Protein AF-A0A1L1SS58-F1 (afdb_monomer_lite)

Sequence (140 aa):
MLGVSLGARLLRGVGGRRGQFGARGVSEGSAAMAAGESMAQRMVWVDLEGPNLIIKQPDELLDSMSDWCKEHHGKSGLTKAVKESTVTLQQAEYEFLSFVRQQTPPGLCPLAGNSVHADKKFLDKHMPQFMKHLHYRIID

Structure (mmCIF, N/CA/C/O backbone):
data_AF-A0A1L1SS58-F1
#
_entry.id   AF-A0A1L1SS58-F1
#
loop_
_atom_site.group_PDB
_atom_site.id
_atom_site.type_symbol
_atom_site.label_atom_id
_atom_site.label_alt_id
_atom_site.label_comp_id
_atom_site.label_asym_id
_atom_site.label_entity_id
_atom_site.label_seq_id
_atom_site.pdbx_PDB_ins_code
_atom_site.Cartn_x
_atom_site.Cartn_y
_atom_site.Cartn_z
_atom_site.occupancy
_atom_site.B_iso_or_equiv
_atom_site.auth_seq_id
_atom_site.auth_comp_id
_atom_site.auth_asym_id
_atom_site.auth_atom_id
_atom_site.pdbx_PDB_model_num
ATOM 1 N N . MET A 1 1 ? 12.081 -3.261 14.510 1.00 36.50 1 MET A N 1
ATOM 2 C CA . MET A 1 1 ? 13.441 -2.881 14.953 1.00 36.50 1 MET A CA 1
ATOM 3 C C . MET A 1 1 ? 14.134 -2.191 13.789 1.00 36.50 1 MET A C 1
ATOM 5 O O . MET A 1 1 ? 13.972 -2.668 12.679 1.00 36.50 1 MET A O 1
ATOM 9 N N . LEU A 1 2 ? 14.896 -1.130 14.089 1.00 35.06 2 LEU A N 1
ATOM 10 C CA . LEU A 1 2 ? 15.844 -0.405 13.223 1.00 35.06 2 LEU A CA 1
ATOM 11 C C . LEU A 1 2 ? 15.256 0.586 12.202 1.00 35.06 2 LEU A C 1
ATOM 13 O O . LEU A 1 2 ? 15.198 0.321 11.009 1.00 35.06 2 LEU A O 1
ATOM 17 N N . GLY A 1 3 ? 14.946 1.789 12.692 1.00 40.03 3 GLY A N 1
ATOM 18 C CA . GLY A 1 3 ? 15.229 3.006 11.932 1.00 40.03 3 GLY A CA 1
ATOM 19 C C . GLY A 1 3 ? 16.696 3.381 12.151 1.00 40.03 3 GLY A C 1
ATOM 20 O O . GLY A 1 3 ? 17.146 3.438 13.297 1.00 40.03 3 GLY A O 1
ATOM 21 N N . VAL A 1 4 ? 17.448 3.600 11.073 1.00 37.75 4 VAL A N 1
ATOM 22 C CA . VAL A 1 4 ? 18.832 4.083 11.128 1.00 37.75 4 VAL A CA 1
ATOM 23 C C . VAL A 1 4 ? 18.980 5.240 10.145 1.00 37.75 4 VAL A C 1
ATOM 25 O O . VAL A 1 4 ? 19.007 5.050 8.936 1.00 37.75 4 VAL A O 1
ATOM 28 N N . SER A 1 5 ? 19.100 6.445 10.698 1.00 44.62 5 SER A N 1
ATOM 29 C CA . SER A 1 5 ? 19.743 7.584 10.043 1.00 44.62 5 SER A CA 1
ATOM 30 C C . SER A 1 5 ? 21.254 7.349 10.078 1.00 44.62 5 SER A C 1
ATOM 32 O O . SER A 1 5 ? 21.801 7.150 11.164 1.00 44.62 5 SER A O 1
ATOM 34 N N . LEU A 1 6 ? 21.937 7.348 8.926 1.00 36.19 6 LEU A N 1
ATOM 35 C CA . LEU A 1 6 ? 23.401 7.278 8.883 1.00 36.19 6 LEU A CA 1
ATOM 36 C C . LEU A 1 6 ? 24.006 8.183 7.795 1.00 36.19 6 LEU A C 1
ATOM 38 O O . LEU A 1 6 ? 23.982 7.881 6.609 1.00 36.19 6 LEU A O 1
ATOM 42 N N . GLY A 1 7 ? 24.622 9.273 8.257 1.00 31.56 7 GLY A N 1
ATOM 43 C CA . GLY A 1 7 ? 26.026 9.570 7.965 1.00 31.56 7 GLY A CA 1
ATOM 44 C C . GLY A 1 7 ? 26.415 9.904 6.525 1.00 31.56 7 GLY A C 1
ATOM 45 O O . GLY A 1 7 ? 26.915 9.062 5.787 1.00 31.56 7 GLY A O 1
ATOM 46 N N . ALA A 1 8 ? 26.378 11.194 6.195 1.00 41.72 8 ALA A N 1
ATOM 47 C CA . ALA A 1 8 ? 27.175 11.758 5.114 1.00 41.72 8 ALA A CA 1
ATOM 48 C C . ALA A 1 8 ? 28.677 11.662 5.445 1.00 41.72 8 ALA A C 1
ATOM 50 O O . ALA A 1 8 ? 29.159 12.363 6.338 1.00 41.72 8 ALA A O 1
ATOM 51 N N . ARG A 1 9 ? 29.446 10.845 4.708 1.00 36.00 9 ARG A N 1
ATOM 52 C CA . ARG A 1 9 ? 30.902 11.033 4.610 1.00 36.00 9 ARG A CA 1
ATOM 53 C C . ARG A 1 9 ? 31.551 10.310 3.424 1.00 36.00 9 ARG A C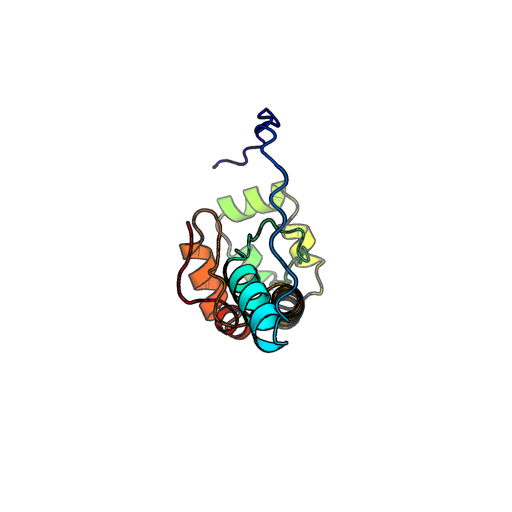 1
ATOM 55 O O . ARG A 1 9 ? 31.545 9.093 3.355 1.00 36.00 9 ARG A O 1
ATOM 62 N N . LEU A 1 10 ? 32.235 11.124 2.613 1.00 31.47 10 LEU A N 1
ATOM 63 C CA . LEU A 1 10 ? 33.457 10.830 1.851 1.00 31.47 10 LEU A CA 1
ATOM 64 C C . LEU A 1 10 ? 33.400 9.758 0.736 1.00 31.47 10 LEU A C 1
ATOM 66 O O . LEU A 1 10 ? 33.430 8.567 1.001 1.00 31.47 10 LEU A O 1
ATOM 70 N N . LEU A 1 11 ? 33.599 10.185 -0.517 1.00 35.00 11 LEU A N 1
ATOM 71 C CA . LEU A 1 11 ? 34.939 10.195 -1.127 1.00 35.00 11 LEU A CA 1
ATOM 72 C C . LEU A 1 11 ? 34.931 10.888 -2.497 1.00 35.00 11 LEU A C 1
ATOM 74 O O . LEU A 1 11 ? 34.169 10.555 -3.400 1.00 35.00 11 LEU A O 1
ATOM 78 N N . ARG A 1 12 ? 35.845 11.854 -2.637 1.00 41.78 12 ARG A N 1
ATOM 79 C CA . ARG A 1 12 ? 36.305 12.392 -3.919 1.00 41.78 12 ARG A CA 1
ATOM 80 C C . ARG A 1 12 ? 36.912 11.254 -4.741 1.00 41.78 12 ARG A C 1
ATOM 82 O O . ARG A 1 12 ? 37.899 10.663 -4.313 1.00 41.78 12 ARG A O 1
ATOM 89 N N . GLY A 1 13 ? 36.373 11.018 -5.933 1.00 31.58 13 GLY A N 1
ATOM 90 C CA . GLY A 1 13 ? 36.949 10.143 -6.951 1.00 31.58 13 GLY A CA 1
ATOM 91 C C . GLY A 1 13 ? 37.519 10.952 -8.116 1.00 31.58 13 GLY A C 1
ATOM 92 O O . GLY A 1 13 ? 36.782 11.370 -8.996 1.00 31.58 13 GLY A O 1
ATOM 93 N N . VAL A 1 14 ? 38.825 11.213 -8.038 1.00 39.81 14 VAL A N 1
ATOM 94 C CA . VAL A 1 14 ? 39.838 11.260 -9.113 1.00 39.81 14 VAL A CA 1
ATOM 95 C C . VAL A 1 14 ? 39.393 11.721 -10.513 1.00 39.81 14 VAL A C 1
ATOM 97 O O . VAL A 1 14 ? 38.727 11.011 -11.259 1.00 39.81 14 VAL A O 1
ATOM 100 N N . GLY A 1 15 ? 39.910 12.885 -10.916 1.00 40.16 15 GLY A N 1
ATOM 101 C CA . GLY A 1 15 ? 39.903 13.341 -12.302 1.00 40.16 15 GLY A CA 1
ATOM 102 C C . GLY A 1 15 ? 40.743 12.446 -13.219 1.00 40.16 15 GLY A C 1
ATOM 103 O O . GLY A 1 15 ? 41.851 12.037 -12.878 1.00 40.16 15 GLY A O 1
ATOM 104 N N . GLY A 1 16 ? 40.223 12.193 -14.420 1.00 33.03 16 GLY A N 1
ATOM 105 C CA . GLY A 1 16 ? 40.890 11.388 -15.436 1.00 33.03 16 GLY A CA 1
ATOM 106 C C . GLY A 1 16 ? 40.413 11.714 -16.849 1.00 33.03 16 GLY A C 1
ATOM 107 O O . GLY A 1 16 ? 39.434 11.156 -17.314 1.00 33.03 16 GLY A O 1
ATOM 108 N N . ARG A 1 17 ? 41.171 12.603 -17.504 1.00 34.16 17 ARG A N 1
ATOM 109 C CA . ARG A 1 17 ? 41.440 12.719 -18.953 1.00 34.16 17 ARG A CA 1
ATOM 110 C C . ARG A 1 17 ? 40.267 12.797 -19.949 1.00 34.16 17 ARG A C 1
ATOM 112 O O . ARG A 1 17 ? 39.594 11.825 -20.265 1.00 34.16 17 ARG A O 1
ATOM 119 N N . ARG A 1 18 ? 40.194 13.973 -20.590 1.00 40.50 18 ARG A N 1
ATOM 120 C CA . ARG A 1 18 ? 39.577 14.217 -21.903 1.00 40.50 18 ARG A CA 1
ATOM 121 C C . ARG A 1 18 ? 40.142 13.240 -22.941 1.00 40.50 18 ARG A C 1
ATOM 123 O O . ARG A 1 18 ? 41.326 13.310 -23.260 1.00 40.50 18 ARG A O 1
ATOM 130 N N . GLY A 1 19 ? 39.281 12.392 -23.490 1.00 32.62 19 GLY A N 1
ATOM 131 C CA . GLY A 1 19 ? 39.493 11.699 -24.755 1.00 32.62 19 GLY A CA 1
ATOM 132 C C . GLY A 1 19 ? 38.408 12.139 -25.730 1.00 32.62 19 GLY A C 1
ATOM 133 O O . GLY A 1 19 ? 37.235 11.855 -25.511 1.00 32.62 19 GLY A O 1
ATOM 134 N N . GLN A 1 20 ? 38.795 12.873 -26.773 1.00 41.28 20 GLN A N 1
ATOM 135 C CA . GLN A 1 20 ? 37.975 13.096 -27.961 1.00 41.28 20 GLN A CA 1
ATOM 136 C C . GLN A 1 20 ? 37.600 11.737 -28.562 1.00 41.28 20 GLN A C 1
ATOM 138 O O . GLN A 1 20 ? 38.481 11.011 -29.010 1.00 41.28 20 GLN A O 1
ATOM 143 N N . PHE A 1 21 ? 36.309 11.414 -28.613 1.00 34.47 21 PHE A N 1
ATOM 144 C CA . PHE A 1 21 ? 35.794 10.399 -29.526 1.00 34.47 21 PHE A CA 1
ATOM 145 C C . PHE A 1 21 ? 34.647 10.992 -30.338 1.00 34.47 21 PHE A C 1
ATOM 147 O O . PHE A 1 21 ? 33.742 11.629 -29.805 1.00 34.47 21 PHE A O 1
ATOM 154 N N . GLY A 1 22 ? 34.806 10.865 -31.654 1.00 33.34 22 GLY A N 1
ATOM 155 C CA . GLY A 1 22 ? 34.066 11.580 -32.678 1.00 33.34 22 GLY A CA 1
ATOM 156 C C . GLY A 1 22 ? 32.566 11.322 -32.681 1.00 33.34 22 GLY A C 1
ATOM 157 O O . GLY A 1 22 ? 32.077 10.268 -32.277 1.00 33.34 22 GLY A O 1
ATOM 158 N N . ALA A 1 23 ? 31.859 12.314 -33.212 1.00 39.44 23 ALA A N 1
ATOM 159 C CA . ALA A 1 23 ? 30.455 12.251 -33.560 1.00 39.44 23 ALA A CA 1
ATOM 160 C C . ALA A 1 23 ? 30.199 11.077 -34.521 1.00 39.44 23 ALA A C 1
ATOM 162 O O . ALA A 1 23 ? 30.461 11.160 -35.720 1.00 39.44 23 ALA A O 1
ATOM 163 N N . ARG A 1 24 ? 29.679 9.970 -33.989 1.00 38.41 24 ARG A N 1
ATOM 164 C CA . ARG A 1 24 ? 28.908 8.989 -34.752 1.00 38.41 24 ARG A CA 1
ATOM 165 C C . ARG A 1 24 ? 27.462 9.148 -34.322 1.00 38.41 24 ARG A C 1
ATOM 167 O O . ARG A 1 24 ? 27.175 9.119 -33.129 1.00 38.41 24 ARG A O 1
ATOM 174 N N . GLY A 1 25 ? 26.595 9.389 -35.303 1.00 40.81 25 GLY A N 1
ATOM 175 C CA . GLY A 1 25 ? 25.173 9.617 -35.097 1.00 40.81 25 GLY A CA 1
ATOM 176 C C . GLY A 1 25 ? 24.576 8.535 -34.207 1.00 40.81 25 GLY A C 1
ATOM 177 O O . GLY A 1 25 ? 24.603 7.353 -34.546 1.00 40.81 25 GLY A O 1
ATOM 178 N N . VAL A 1 26 ? 24.063 8.962 -33.057 1.00 41.16 26 VAL A N 1
ATOM 179 C CA . VAL A 1 26 ? 23.218 8.142 -32.200 1.00 41.16 26 VAL A CA 1
ATOM 180 C C . VAL A 1 26 ? 21.899 8.022 -32.948 1.00 41.16 26 VAL A C 1
ATOM 182 O O . VAL A 1 26 ? 21.120 8.968 -33.007 1.00 41.16 26 VAL A O 1
ATOM 185 N N . SER A 1 27 ? 21.682 6.876 -33.590 1.00 44.25 27 SER A N 1
ATOM 186 C CA . SER A 1 27 ? 20.356 6.480 -34.054 1.00 44.25 27 SER A CA 1
ATOM 187 C C . SER A 1 27 ? 19.402 6.559 -32.863 1.00 44.25 27 SER A C 1
ATOM 189 O O . SER A 1 27 ? 19.733 6.022 -31.803 1.00 44.25 27 SER A O 1
ATOM 191 N N . GLU A 1 28 ? 18.238 7.186 -33.026 1.00 50.19 28 GLU A N 1
ATOM 192 C CA . GLU A 1 28 ? 17.260 7.440 -31.952 1.00 50.19 28 GLU A CA 1
ATOM 193 C C . GLU A 1 28 ? 16.915 6.190 -31.110 1.00 50.19 28 GLU A C 1
ATOM 195 O O . GLU A 1 28 ? 16.631 6.301 -29.919 1.00 50.19 28 GLU A O 1
ATOM 200 N N . GLY A 1 29 ? 17.055 4.982 -31.672 1.00 44.94 29 GLY A N 1
ATOM 201 C CA . GLY A 1 29 ? 16.871 3.715 -30.954 1.00 44.94 29 GLY A CA 1
ATOM 202 C C . GLY A 1 29 ? 17.886 3.424 -29.835 1.00 44.94 29 GLY A C 1
ATOM 203 O O . GLY A 1 29 ? 17.548 2.747 -28.870 1.00 44.94 29 GLY A O 1
ATOM 204 N N . SER A 1 30 ? 19.113 3.950 -29.901 1.00 47.31 30 SER A N 1
ATOM 205 C CA . SER A 1 30 ? 20.144 3.702 -28.875 1.00 47.31 30 SER A CA 1
ATOM 206 C C . SER A 1 30 ? 19.910 4.517 -27.600 1.00 47.31 30 SER A C 1
ATOM 208 O O . SER A 1 30 ? 20.150 4.010 -26.504 1.00 47.31 30 SER A O 1
ATOM 210 N N . ALA A 1 31 ? 19.400 5.746 -27.721 1.00 52.91 31 ALA A N 1
ATOM 211 C CA . ALA A 1 31 ? 19.087 6.587 -26.568 1.00 52.91 31 ALA A CA 1
ATOM 212 C C . ALA A 1 31 ? 17.890 6.036 -25.775 1.00 52.91 31 ALA A C 1
ATOM 214 O O . ALA A 1 31 ? 17.928 6.023 -24.547 1.00 52.91 31 ALA A O 1
ATOM 215 N N . ALA A 1 32 ? 16.866 5.516 -26.466 1.00 58.62 32 ALA A N 1
ATOM 216 C CA . ALA A 1 32 ? 15.718 4.871 -25.830 1.00 58.62 32 ALA A CA 1
ATOM 217 C C . ALA A 1 32 ? 16.101 3.565 -25.110 1.00 58.62 32 ALA A C 1
ATOM 219 O O . ALA A 1 32 ? 15.614 3.321 -24.010 1.00 58.62 32 ALA A O 1
ATOM 220 N N . MET A 1 33 ? 17.008 2.761 -25.681 1.00 56.88 33 MET A N 1
ATOM 221 C CA . MET A 1 33 ? 17.520 1.543 -25.036 1.00 56.88 33 MET A CA 1
ATOM 222 C C . MET A 1 33 ? 18.366 1.867 -23.798 1.00 56.88 33 MET A C 1
ATOM 224 O O . MET A 1 33 ? 18.124 1.301 -22.738 1.00 56.88 33 MET A O 1
ATOM 228 N N . ALA A 1 34 ? 19.281 2.840 -23.882 1.00 58.19 34 ALA A N 1
ATOM 229 C CA . ALA A 1 34 ? 20.098 3.254 -22.737 1.00 58.19 34 ALA A CA 1
ATOM 230 C C . ALA A 1 34 ? 19.260 3.902 -21.616 1.00 58.19 34 ALA A C 1
ATOM 232 O O . ALA A 1 34 ? 19.492 3.653 -20.431 1.00 58.19 34 ALA A O 1
ATOM 233 N N . ALA A 1 35 ? 18.251 4.705 -21.975 1.00 59.78 35 ALA A N 1
ATOM 234 C CA . ALA A 1 35 ? 17.296 5.247 -21.014 1.00 59.78 35 ALA A CA 1
ATOM 235 C C . ALA A 1 35 ? 16.417 4.138 -20.413 1.00 59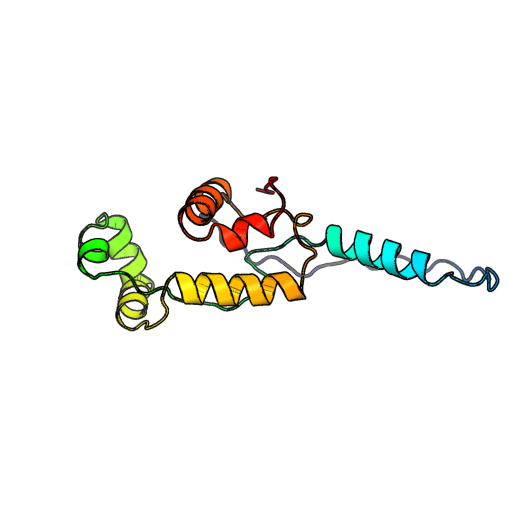.78 35 ALA A C 1
ATOM 237 O O . ALA A 1 35 ? 16.208 4.124 -19.206 1.00 59.78 35 ALA A O 1
ATOM 238 N N . GLY A 1 36 ? 15.951 3.181 -21.219 1.00 58.78 36 GLY A N 1
ATOM 239 C CA . GLY A 1 36 ? 15.159 2.036 -20.768 1.00 58.78 36 GLY A CA 1
ATOM 240 C C . GLY A 1 36 ? 15.914 1.135 -19.790 1.00 58.78 36 GLY A C 1
ATOM 241 O O . GLY A 1 36 ? 15.364 0.785 -18.751 1.00 58.78 36 GLY A O 1
ATOM 242 N N . GLU A 1 37 ? 17.184 0.828 -20.062 1.00 61.19 37 GLU A N 1
ATOM 243 C CA . GLU A 1 37 ? 18.055 0.051 -19.167 1.00 61.19 37 GLU A CA 1
ATOM 244 C C . GLU A 1 37 ? 18.318 0.787 -17.846 1.00 61.19 37 GLU A C 1
ATOM 246 O O . GLU A 1 37 ? 18.197 0.196 -16.771 1.00 61.19 37 GLU A O 1
ATOM 251 N N . SER A 1 38 ? 18.580 2.098 -17.907 1.00 60.47 38 SER A N 1
ATOM 252 C CA . SER A 1 38 ? 18.756 2.935 -16.714 1.00 60.47 38 SER A CA 1
ATOM 253 C C . SER A 1 38 ? 17.478 3.037 -15.871 1.00 60.47 38 SER A C 1
ATOM 255 O O . SER A 1 38 ? 17.548 3.040 -14.642 1.00 60.47 38 SER A O 1
ATOM 257 N N . MET A 1 39 ? 16.307 3.094 -16.510 1.00 62.44 39 MET A N 1
ATOM 258 C CA . MET A 1 39 ? 15.002 3.139 -15.842 1.00 62.44 39 MET A CA 1
ATOM 259 C C . MET A 1 39 ? 14.610 1.776 -15.263 1.00 62.44 39 MET A C 1
ATOM 261 O O . MET A 1 39 ? 14.026 1.718 -14.187 1.00 62.44 39 MET A O 1
ATOM 265 N N . ALA A 1 40 ? 14.966 0.679 -15.935 1.00 59.94 40 ALA A N 1
ATOM 266 C CA . ALA A 1 40 ? 14.724 -0.690 -15.480 1.00 59.94 40 ALA A CA 1
ATOM 267 C C . ALA A 1 40 ? 15.563 -1.068 -14.250 1.00 59.94 40 ALA A C 1
ATOM 269 O O . ALA A 1 40 ? 15.145 -1.893 -13.442 1.00 59.94 40 ALA A O 1
ATOM 270 N N . GLN A 1 41 ? 16.730 -0.441 -14.082 1.00 60.69 41 GLN A N 1
ATOM 271 C CA . GLN A 1 41 ? 17.571 -0.581 -12.890 1.00 60.69 41 GLN A CA 1
ATOM 272 C C . GLN A 1 41 ? 17.126 0.313 -11.726 1.00 60.69 41 GLN A C 1
ATOM 274 O O . GLN A 1 41 ? 17.739 0.273 -10.657 1.00 60.69 41 GLN A O 1
ATOM 279 N N . ARG A 1 42 ? 16.060 1.110 -11.887 1.00 61.03 42 ARG A N 1
ATOM 280 C CA . ARG A 1 42 ? 15.478 1.843 -10.762 1.00 61.03 42 ARG A CA 1
ATOM 281 C C . ARG A 1 42 ? 14.787 0.864 -9.827 1.00 61.03 42 ARG A C 1
ATOM 283 O O . ARG A 1 42 ? 13.928 0.086 -10.228 1.00 61.03 42 ARG A O 1
ATOM 290 N N . MET A 1 43 ? 15.165 0.919 -8.561 1.00 56.03 43 MET A N 1
ATOM 291 C CA . MET A 1 43 ? 14.460 0.223 -7.494 1.00 56.03 43 MET A CA 1
ATOM 292 C C . MET A 1 43 ? 13.322 1.121 -7.017 1.00 56.03 43 MET A C 1
ATOM 294 O O . MET A 1 43 ? 13.535 2.314 -6.785 1.00 56.03 43 MET A O 1
ATOM 298 N N . VAL A 1 44 ? 12.125 0.558 -6.854 1.00 53.00 44 VAL A N 1
ATOM 299 C CA . VAL A 1 44 ? 11.062 1.243 -6.114 1.00 53.00 44 VAL A CA 1
ATOM 300 C C . VAL A 1 44 ? 11.372 1.037 -4.643 1.00 53.00 44 VAL A C 1
ATOM 302 O O . VAL A 1 44 ? 11.018 0.015 -4.058 1.00 53.00 44 VAL A O 1
ATOM 305 N N . TRP A 1 45 ? 12.093 1.992 -4.065 1.00 46.19 45 TRP A N 1
ATOM 306 C CA . TRP A 1 45 ? 12.162 2.107 -2.620 1.00 46.19 45 TRP A CA 1
ATOM 307 C C . TRP A 1 45 ? 10.786 2.558 -2.145 1.00 46.19 45 TRP A C 1
ATOM 309 O O . TRP A 1 45 ? 10.280 3.582 -2.604 1.00 46.19 45 TRP A O 1
ATOM 319 N N . VAL A 1 46 ? 10.223 1.849 -1.171 1.00 48.47 46 VAL A N 1
ATOM 320 C CA . VAL A 1 46 ? 9.108 2.368 -0.357 1.00 48.47 46 VAL A CA 1
ATOM 321 C C . VAL A 1 46 ? 9.556 3.591 0.490 1.00 48.47 46 VAL A C 1
ATOM 323 O O . VAL A 1 46 ? 8.764 4.150 1.234 1.00 48.47 46 VAL A O 1
ATOM 326 N N . ASP A 1 47 ? 10.807 4.050 0.321 1.00 38.12 47 ASP A N 1
ATOM 327 C CA . ASP A 1 47 ? 11.421 5.250 0.916 1.00 38.12 47 ASP A CA 1
ATOM 328 C C . ASP A 1 47 ? 11.735 6.369 -0.115 1.00 38.12 47 ASP A C 1
A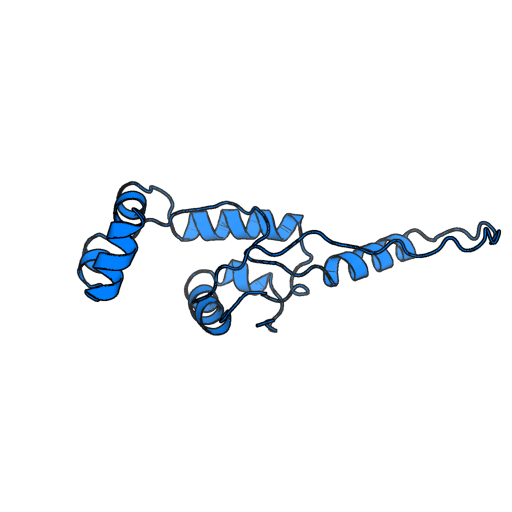TOM 330 O O . ASP A 1 47 ? 12.412 7.348 0.189 1.00 38.12 47 ASP A O 1
ATOM 334 N N . LEU A 1 48 ? 11.265 6.250 -1.367 1.00 42.75 48 LEU A N 1
ATOM 335 C CA . LEU A 1 48 ? 11.056 7.443 -2.203 1.00 42.75 48 LEU A CA 1
ATOM 336 C C . LEU A 1 48 ? 9.935 8.253 -1.538 1.00 42.75 48 LEU A C 1
ATOM 338 O O . LEU A 1 48 ? 8.981 7.636 -1.074 1.00 42.75 48 LEU A O 1
ATOM 342 N N . GLU A 1 49 ? 10.015 9.591 -1.504 1.00 53.12 49 GLU A N 1
ATOM 343 C CA . GLU A 1 49 ? 8.923 10.472 -1.043 1.00 53.12 49 GLU A CA 1
ATOM 344 C C . GLU A 1 49 ? 7.674 10.289 -1.932 1.00 53.12 49 GLU A C 1
ATOM 346 O O . GLU A 1 49 ? 7.372 11.079 -2.826 1.00 53.12 49 GLU A O 1
ATOM 351 N N . GLY A 1 50 ? 6.987 9.168 -1.749 1.00 63.09 50 GLY A N 1
ATOM 352 C CA . GLY A 1 50 ? 5.740 8.812 -2.388 1.00 63.09 50 GLY A CA 1
ATOM 353 C C . GLY A 1 50 ? 4.565 9.365 -1.591 1.00 63.09 50 GLY A C 1
ATOM 354 O O . GLY A 1 50 ? 4.733 9.868 -0.476 1.00 63.09 50 GLY A O 1
ATOM 355 N N . PRO A 1 51 ? 3.350 9.278 -2.146 1.00 71.81 51 PRO A N 1
ATOM 356 C CA . PRO A 1 51 ? 2.157 9.721 -1.443 1.00 71.81 51 PRO A CA 1
ATOM 357 C C . PRO A 1 51 ? 2.014 8.954 -0.117 1.00 71.81 51 PRO A C 1
ATOM 359 O O . PRO A 1 51 ? 1.848 7.737 -0.102 1.00 71.81 51 PRO A O 1
ATOM 362 N N . ASN A 1 52 ? 2.104 9.664 1.011 1.00 78.88 52 ASN A N 1
ATOM 363 C CA . ASN A 1 52 ? 1.866 9.087 2.332 1.00 78.88 52 ASN A CA 1
ATOM 364 C C . ASN A 1 52 ? 0.357 9.075 2.598 1.00 78.88 52 ASN A C 1
ATOM 366 O O . ASN A 1 52 ? -0.228 10.092 2.975 1.00 78.88 52 ASN A O 1
ATOM 370 N N . LEU A 1 53 ? -0.270 7.927 2.341 1.00 85.19 53 LEU A N 1
ATOM 371 C CA . LEU A 1 53 ? -1.714 7.750 2.432 1.00 85.19 53 LEU A CA 1
ATOM 372 C C . LEU A 1 53 ? -2.082 6.883 3.629 1.00 85.19 53 LEU A C 1
ATOM 374 O O . LEU A 1 53 ? -1.555 5.789 3.823 1.00 85.19 53 LEU A O 1
ATOM 378 N N . ILE A 1 54 ? -3.065 7.350 4.391 1.00 88.06 54 ILE A N 1
ATOM 379 C CA . ILE A 1 54 ? -3.652 6.591 5.490 1.00 88.06 54 ILE A CA 1
ATOM 380 C C . ILE A 1 54 ? -4.947 5.984 4.973 1.00 88.06 54 ILE A C 1
ATOM 382 O O . ILE A 1 54 ? -5.865 6.712 4.621 1.00 88.06 54 ILE A O 1
ATOM 386 N N . ILE A 1 55 ? -5.032 4.659 4.900 1.00 88.62 55 ILE A N 1
ATOM 387 C CA . ILE A 1 55 ? -6.206 3.971 4.349 1.00 88.62 55 ILE A CA 1
ATOM 388 C C . ILE A 1 55 ? -7.256 3.811 5.443 1.00 88.62 55 ILE A C 1
ATOM 390 O O . ILE A 1 55 ? -6.956 3.284 6.516 1.00 88.62 55 ILE A O 1
ATOM 394 N N . LYS A 1 56 ? -8.495 4.220 5.159 1.00 89.69 56 LYS A N 1
ATOM 395 C CA . LYS A 1 56 ? -9.618 4.028 6.076 1.00 89.69 56 LYS A CA 1
ATOM 396 C C . LYS A 1 56 ? -9.917 2.539 6.250 1.00 89.69 56 LYS A C 1
ATOM 398 O O . LYS A 1 56 ? -10.061 1.808 5.270 1.00 89.69 56 LYS A O 1
ATOM 403 N N . GLN A 1 57 ? -10.069 2.112 7.499 1.00 89.75 57 GLN A N 1
ATOM 404 C CA . GLN A 1 57 ? -10.509 0.766 7.867 1.00 89.75 57 GLN A CA 1
ATOM 405 C C . GLN A 1 57 ? -11.734 0.849 8.783 1.00 89.75 57 GLN A C 1
ATOM 407 O O . GLN A 1 57 ? -11.888 1.849 9.486 1.00 89.75 57 GLN A O 1
ATOM 412 N N . PRO A 1 58 ? -12.623 -0.160 8.770 1.00 88.06 58 PRO A N 1
ATOM 413 C CA . PRO A 1 58 ? -13.786 -0.174 9.644 1.00 88.06 58 PRO A CA 1
ATOM 414 C C . PRO A 1 58 ? -13.366 -0.309 11.110 1.00 88.06 58 PRO A C 1
ATOM 416 O O . PRO A 1 58 ? -12.442 -1.057 11.437 1.00 88.06 58 PRO A O 1
ATOM 419 N N . ASP A 1 59 ? -14.090 0.379 11.991 1.00 87.94 59 ASP A N 1
ATOM 420 C CA . ASP A 1 59 ? -13.831 0.389 13.434 1.00 87.94 59 ASP A CA 1
ATOM 421 C C . ASP A 1 59 ? -13.823 -1.021 14.037 1.00 87.94 59 ASP A C 1
ATOM 423 O O . ASP A 1 59 ? -12.950 -1.330 14.840 1.00 87.94 59 ASP A O 1
ATOM 427 N N . GLU A 1 60 ? -14.691 -1.916 13.558 1.00 89.56 60 GLU A N 1
ATOM 428 C CA . GLU A 1 60 ? -14.732 -3.322 13.985 1.00 89.56 60 GLU A CA 1
ATOM 429 C C . GLU A 1 60 ? -13.388 -4.041 13.784 1.00 89.56 60 GLU A C 1
ATOM 431 O O . GLU A 1 60 ? -12.951 -4.816 14.635 1.00 89.56 60 GLU A O 1
ATOM 436 N N . LEU A 1 61 ? -12.694 -3.762 12.675 1.00 86.12 61 LEU A N 1
ATOM 437 C CA . LEU A 1 61 ? -11.393 -4.361 12.388 1.00 86.12 61 LEU A CA 1
ATOM 438 C C . LEU A 1 61 ? -10.318 -3.775 13.304 1.00 86.12 61 LEU A C 1
ATOM 440 O O . LEU A 1 61 ? -9.487 -4.524 13.818 1.00 86.12 61 LEU A O 1
ATOM 444 N N . LEU A 1 62 ? -10.370 -2.465 13.559 1.00 86.31 62 LEU A N 1
ATOM 445 C CA . LEU A 1 62 ? -9.461 -1.798 14.492 1.00 86.31 62 LEU A CA 1
ATOM 446 C C . LEU A 1 62 ? -9.631 -2.330 15.923 1.00 86.31 62 LEU A C 1
ATOM 448 O O . LEU A 1 62 ? -8.646 -2.576 16.623 1.00 86.31 62 LEU A O 1
ATOM 452 N N . ASP A 1 63 ? -10.871 -2.580 16.330 1.00 86.56 63 ASP A N 1
ATOM 453 C CA . ASP A 1 63 ? -11.214 -3.106 17.647 1.00 86.56 63 ASP A CA 1
ATOM 454 C C . ASP A 1 63 ? -10.892 -4.603 17.772 1.00 86.56 63 ASP A C 1
ATOM 456 O O . ASP A 1 63 ? -10.620 -5.087 18.872 1.00 86.56 63 ASP A O 1
ATOM 460 N N . SER A 1 64 ? -10.826 -5.331 16.653 1.00 89.50 64 SER A N 1
ATOM 461 C CA . SER A 1 64 ? -10.394 -6.735 16.612 1.00 89.50 64 SER A CA 1
ATOM 462 C C . SER A 1 64 ? -8.869 -6.928 16.672 1.00 89.50 64 SER A C 1
ATOM 464 O O . SER A 1 64 ? -8.399 -8.058 16.804 1.00 89.50 64 SER A O 1
ATOM 466 N N . MET A 1 65 ? -8.076 -5.851 16.582 1.00 88.19 65 MET A N 1
ATOM 467 C CA . MET A 1 65 ? -6.613 -5.944 16.621 1.00 88.19 65 MET A CA 1
ATOM 468 C C . MET A 1 65 ? -6.091 -6.434 17.981 1.00 88.19 65 MET A C 1
ATOM 470 O O . MET A 1 65 ? -6.710 -6.214 19.025 1.00 88.19 65 MET A O 1
ATOM 474 N N . SER A 1 66 ? -4.902 -7.049 17.973 1.00 90.31 66 SER A N 1
ATOM 475 C CA . SER A 1 66 ? -4.203 -7.443 19.204 1.00 90.31 66 SER A CA 1
ATOM 476 C C . SER A 1 66 ? -3.888 -6.237 20.098 1.00 90.31 66 SER A C 1
ATOM 478 O O . SER A 1 66 ? -3.722 -5.117 19.606 1.00 90.31 66 SER A O 1
ATOM 480 N N . ASP A 1 67 ? -3.745 -6.467 21.404 1.00 90.56 67 ASP A N 1
ATOM 481 C CA . ASP A 1 67 ? -3.486 -5.396 22.377 1.00 90.56 67 ASP A CA 1
ATOM 482 C C . ASP A 1 67 ? -2.187 -4.637 22.080 1.00 90.56 67 ASP A C 1
ATOM 484 O O . ASP A 1 67 ? -2.152 -3.408 22.158 1.00 90.56 67 ASP A O 1
ATOM 488 N N . TRP A 1 68 ? -1.147 -5.347 21.630 1.00 90.06 68 TRP A N 1
ATOM 489 C CA . TRP A 1 68 ? 0.111 -4.724 21.216 1.00 90.06 68 TRP A CA 1
ATOM 490 C C . TRP A 1 68 ? -0.085 -3.776 20.025 1.00 90.06 68 TRP A C 1
ATOM 492 O O . TRP A 1 68 ? 0.418 -2.654 20.043 1.00 90.06 68 TRP A O 1
ATOM 502 N N . CYS A 1 69 ? -0.857 -4.185 19.010 1.00 86.31 69 CYS A N 1
ATOM 503 C CA . CYS A 1 69 ? -1.165 -3.337 17.856 1.00 86.31 69 CYS A CA 1
ATOM 504 C C . CYS A 1 69 ? -1.976 -2.102 18.267 1.00 86.31 69 CYS A C 1
ATOM 506 O O . CYS A 1 69 ? -1.678 -0.998 17.814 1.00 86.31 69 CYS A O 1
ATOM 508 N N . LYS A 1 70 ? -2.969 -2.266 19.150 1.00 85.56 70 LYS A N 1
ATOM 509 C CA . LYS A 1 70 ? -3.781 -1.153 19.666 1.00 85.56 70 LYS A CA 1
ATOM 510 C C . LYS A 1 70 ? -2.932 -0.136 20.422 1.00 85.56 70 LYS A C 1
ATOM 512 O O . LYS A 1 70 ? -3.055 1.061 20.169 1.00 85.56 70 LYS A O 1
ATOM 517 N N . GLU A 1 71 ? -2.049 -0.595 21.307 1.00 89.62 71 GLU A N 1
ATOM 518 C CA . GLU A 1 71 ? -1.169 0.286 22.076 1.00 89.62 71 GLU A CA 1
ATOM 519 C C . GLU A 1 71 ? -0.132 0.974 21.178 1.00 89.62 71 GLU A C 1
ATOM 521 O O . GLU A 1 71 ? 0.055 2.190 21.263 1.00 89.62 71 GLU A O 1
ATOM 526 N N . HIS A 1 72 ? 0.522 0.223 20.289 1.00 88.94 72 HIS A N 1
ATOM 527 C CA . HIS A 1 72 ? 1.559 0.753 19.407 1.00 88.94 72 HIS A CA 1
ATOM 528 C C . HIS A 1 72 ? 0.993 1.783 18.419 1.00 88.94 72 HIS A C 1
ATOM 530 O O . HIS A 1 72 ? 1.488 2.912 18.339 1.00 88.94 72 HIS A O 1
ATOM 536 N N . HIS A 1 73 ? -0.097 1.443 17.722 1.00 86.12 73 HIS A N 1
ATOM 537 C CA . HIS A 1 73 ? -0.738 2.357 16.777 1.00 86.12 73 HIS A CA 1
ATOM 538 C C . HIS A 1 73 ? -1.466 3.508 17.477 1.00 86.12 73 HIS A C 1
ATOM 540 O O . HIS A 1 73 ? -1.467 4.624 16.956 1.00 86.12 73 HIS A O 1
ATOM 546 N N . GLY A 1 74 ? -1.978 3.287 18.692 1.00 85.25 74 GLY A N 1
ATOM 547 C CA . GLY A 1 74 ? -2.526 4.339 19.545 1.00 85.25 74 GLY A CA 1
ATOM 548 C C . GLY A 1 74 ? -1.478 5.388 19.922 1.00 85.25 74 GLY A C 1
ATOM 549 O O . GLY A 1 74 ? -1.707 6.576 19.709 1.00 85.25 74 GLY A O 1
ATOM 550 N N . LYS A 1 75 ? -0.295 4.964 20.393 1.00 86.12 75 LYS A N 1
ATOM 551 C CA . LYS A 1 75 ? 0.819 5.872 20.735 1.00 86.12 75 LYS A CA 1
ATOM 552 C C . LYS A 1 75 ? 1.355 6.634 19.524 1.00 86.12 75 LYS A C 1
ATOM 554 O O . LYS A 1 75 ? 1.712 7.799 19.656 1.00 86.12 75 LYS A O 1
ATOM 559 N N . SER A 1 76 ? 1.393 5.995 18.354 1.00 85.94 76 SER A N 1
ATOM 560 C CA . SER A 1 76 ? 1.817 6.648 17.106 1.00 85.94 76 SER A CA 1
ATOM 561 C C . SER A 1 76 ? 0.793 7.647 16.544 1.00 85.94 76 SER A C 1
ATOM 563 O O . SER A 1 76 ? 1.118 8.405 15.638 1.00 85.94 76 SER A O 1
ATOM 565 N N . GLY A 1 77 ? -0.452 7.635 17.037 1.00 89.00 77 GLY A N 1
ATOM 566 C CA . GLY A 1 77 ? -1.560 8.421 16.486 1.00 89.00 77 GLY A CA 1
ATOM 567 C C . GLY A 1 77 ? -2.200 7.831 15.221 1.00 89.00 77 GLY A C 1
ATOM 568 O O . GLY A 1 77 ? -3.234 8.336 14.779 1.00 89.00 77 GLY A O 1
ATOM 569 N N . LEU A 1 78 ? -1.657 6.736 14.672 1.00 87.69 78 LEU A N 1
ATOM 570 C CA . LEU A 1 78 ? -2.147 6.109 13.442 1.00 87.69 78 LEU A CA 1
ATOM 571 C C . LEU A 1 78 ? -3.606 5.654 13.561 1.00 87.69 78 LEU A C 1
ATOM 573 O O . LEU A 1 78 ? -4.382 5.878 12.640 1.00 87.69 78 LEU A O 1
ATOM 577 N N . THR A 1 79 ? -4.016 5.087 14.700 1.00 86.38 79 THR A N 1
ATOM 578 C CA . THR A 1 79 ? -5.405 4.626 14.889 1.00 86.38 79 THR A CA 1
ATOM 579 C C . THR A 1 79 ? -6.412 5.765 14.731 1.00 86.38 79 THR A C 1
ATOM 581 O O . THR A 1 79 ? -7.456 5.586 14.108 1.00 86.38 79 THR A O 1
ATOM 584 N N . LYS A 1 80 ? -6.098 6.955 15.260 1.00 88.31 80 LYS A N 1
ATOM 585 C CA . LYS A 1 80 ? -6.958 8.136 15.120 1.00 88.31 80 LYS A CA 1
ATOM 586 C C . LYS A 1 80 ? -6.988 8.613 13.667 1.00 88.31 80 LYS A C 1
ATOM 588 O O . LYS A 1 80 ? -8.062 8.843 13.123 1.00 88.31 80 LYS A O 1
ATOM 593 N N . ALA A 1 81 ? -5.823 8.675 13.028 1.00 87.88 81 ALA A N 1
ATOM 594 C CA . ALA A 1 81 ? -5.708 9.105 11.643 1.00 87.88 81 ALA A CA 1
ATOM 595 C C . ALA A 1 81 ? -6.421 8.154 10.658 1.00 87.88 81 ALA A C 1
ATOM 597 O O . ALA A 1 81 ? -7.011 8.609 9.684 1.00 87.88 81 ALA A O 1
ATOM 598 N N . VAL A 1 82 ? -6.438 6.843 10.930 1.00 90.00 82 VAL A N 1
ATOM 599 C CA . VAL A 1 82 ? -7.197 5.856 10.140 1.00 90.00 82 VAL A CA 1
ATOM 600 C C . VAL A 1 82 ? -8.704 6.092 10.244 1.00 90.00 82 VAL A C 1
ATOM 602 O O . VAL A 1 82 ? -9.397 5.999 9.232 1.00 90.00 82 VAL A O 1
ATOM 605 N N . LYS A 1 83 ? -9.212 6.434 11.436 1.00 87.94 83 LYS A N 1
ATOM 606 C CA . LYS A 1 83 ? -10.637 6.745 11.641 1.00 87.94 83 LYS A CA 1
ATOM 607 C C . LYS A 1 83 ? -11.059 8.038 10.941 1.00 87.94 83 LYS A C 1
ATOM 609 O O . LYS A 1 83 ? -12.162 8.114 10.401 1.00 87.94 83 LYS A O 1
ATOM 614 N N . GLU A 1 84 ? -10.179 9.036 10.937 1.00 90.50 84 GLU A N 1
ATOM 615 C CA . GLU A 1 84 ? -10.402 10.333 10.283 1.00 90.50 84 GLU A CA 1
ATOM 616 C C . GLU A 1 84 ? -10.178 10.284 8.764 1.00 90.50 84 GLU A C 1
ATOM 618 O O . GLU A 1 84 ? -10.663 11.155 8.041 1.00 90.50 84 GLU A O 1
ATOM 623 N N . SER A 1 85 ? -9.482 9.261 8.259 1.00 90.44 85 SER A N 1
ATOM 624 C CA . SER A 1 85 ? -9.211 9.128 6.833 1.00 90.44 85 SER A CA 1
ATOM 625 C C . SER A 1 85 ? -10.480 8.886 6.013 1.00 90.44 85 SER A C 1
ATOM 627 O O . SER A 1 85 ? -11.416 8.190 6.418 1.00 90.44 85 SER A O 1
ATOM 629 N N . THR A 1 86 ? -10.483 9.438 4.803 1.00 91.50 86 THR A N 1
ATOM 630 C CA . THR A 1 86 ? -11.497 9.226 3.765 1.00 91.50 86 THR A CA 1
ATOM 631 C C . THR A 1 86 ? -10.972 8.406 2.587 1.00 91.50 86 THR A C 1
ATOM 633 O O . THR A 1 86 ? -11.743 8.085 1.684 1.00 91.50 86 THR A O 1
ATOM 636 N N . VAL A 1 87 ? -9.685 8.042 2.596 1.00 90.88 87 VAL A N 1
ATOM 637 C CA . VAL A 1 87 ? -9.034 7.342 1.485 1.00 90.88 87 VAL A CA 1
ATOM 638 C C . VAL A 1 87 ? -9.407 5.867 1.522 1.00 90.88 87 VAL A C 1
ATOM 640 O O . VAL A 1 87 ? -9.114 5.144 2.478 1.00 90.88 87 VAL A O 1
ATOM 643 N N . THR A 1 88 ? -10.055 5.414 0.456 1.00 92.25 88 THR A N 1
ATOM 644 C CA . THR A 1 88 ? -10.361 3.998 0.240 1.00 92.25 88 THR A CA 1
ATOM 645 C C . THR A 1 88 ? -9.139 3.241 -0.263 1.00 92.25 88 THR A C 1
ATOM 647 O O . THR A 1 88 ? -8.199 3.812 -0.818 1.00 92.25 88 THR A O 1
ATOM 650 N N . LEU A 1 89 ? -9.171 1.919 -0.123 1.00 89.88 89 LEU A N 1
ATOM 651 C CA . LEU A 1 89 ? -8.089 1.059 -0.585 1.00 89.88 89 LEU A CA 1
ATOM 652 C C . LEU A 1 89 ? -7.870 1.164 -2.104 1.00 89.88 89 LEU A C 1
ATOM 654 O O . LEU A 1 89 ? -6.732 1.178 -2.561 1.00 89.88 89 LEU A O 1
ATOM 658 N N . GLN A 1 90 ? -8.949 1.302 -2.877 1.00 90.31 90 GLN A N 1
ATOM 659 C CA . GLN A 1 90 ? -8.895 1.456 -4.332 1.00 90.31 90 GLN A CA 1
ATOM 660 C C . GLN A 1 90 ? -8.308 2.810 -4.748 1.00 90.31 90 GLN A C 1
ATOM 662 O O . GLN A 1 90 ? -7.552 2.880 -5.714 1.00 90.31 90 GLN A O 1
ATOM 667 N N . GLN A 1 91 ? -8.632 3.884 -4.019 1.00 91.25 91 GLN A N 1
ATOM 668 C CA . GLN A 1 91 ? -8.026 5.200 -4.251 1.00 91.25 91 GLN A CA 1
ATOM 669 C C . GLN A 1 91 ? -6.530 5.168 -3.951 1.00 91.25 91 GLN A C 1
ATOM 671 O O . GLN A 1 91 ? -5.741 5.619 -4.776 1.00 91.25 91 GLN A O 1
ATOM 676 N N . ALA A 1 92 ? -6.142 4.560 -2.827 1.00 90.62 92 ALA A N 1
ATOM 677 C CA . ALA A 1 92 ? -4.738 4.385 -2.487 1.00 90.62 92 ALA A CA 1
ATOM 678 C C . ALA A 1 92 ? -3.992 3.585 -3.566 1.00 90.62 92 ALA A C 1
ATOM 680 O O . ALA A 1 92 ? -2.947 4.029 -4.035 1.00 90.62 92 ALA A O 1
ATOM 681 N N . GLU A 1 93 ? -4.547 2.455 -4.025 1.00 91.94 93 GLU A N 1
ATOM 682 C CA . GLU A 1 93 ? -3.950 1.667 -5.112 1.00 91.94 93 GLU A CA 1
ATOM 683 C C . GLU A 1 93 ? -3.759 2.505 -6.384 1.00 91.94 93 GLU A C 1
ATOM 685 O O . GLU A 1 93 ? -2.690 2.468 -6.995 1.00 91.94 93 GLU A O 1
ATOM 690 N N . TYR A 1 94 ? -4.773 3.278 -6.780 1.00 92.31 94 TYR A N 1
ATOM 691 C CA . TYR A 1 94 ? -4.708 4.114 -7.975 1.00 92.31 94 TYR A CA 1
ATOM 692 C C . TYR A 1 94 ? -3.650 5.218 -7.865 1.00 92.31 94 TYR A C 1
ATOM 694 O O . TYR A 1 94 ? -2.901 5.439 -8.821 1.00 92.31 94 TYR A O 1
ATOM 702 N N . GLU A 1 95 ? -3.570 5.904 -6.726 1.00 90.38 95 GLU A N 1
ATOM 703 C CA . GLU A 1 95 ? -2.588 6.968 -6.502 1.00 90.38 95 GLU A CA 1
ATOM 704 C C . GLU A 1 95 ? -1.159 6.422 -6.517 1.00 90.38 95 GLU A C 1
ATOM 706 O O . GLU A 1 95 ? -0.308 6.941 -7.246 1.00 90.38 95 GLU A O 1
ATOM 711 N N . PHE A 1 96 ? -0.910 5.313 -5.812 1.00 89.69 96 PHE A N 1
ATOM 712 C CA . PHE A 1 96 ? 0.394 4.650 -5.831 1.00 89.69 96 PHE A CA 1
ATOM 713 C C . PHE A 1 96 ? 0.762 4.138 -7.223 1.00 89.69 96 PHE A C 1
ATOM 715 O O . PHE A 1 96 ? 1.877 4.371 -7.689 1.00 89.69 96 PHE A O 1
ATOM 722 N N . LEU A 1 97 ? -0.163 3.481 -7.926 1.00 90.69 97 LEU A N 1
ATOM 723 C CA . LEU A 1 97 ? 0.085 2.989 -9.280 1.00 90.69 97 LEU A CA 1
ATOM 724 C C . LEU A 1 97 ? 0.375 4.139 -10.251 1.00 90.69 97 LEU A C 1
ATOM 726 O O . LEU A 1 97 ? 1.275 4.030 -11.084 1.00 90.69 97 LEU A O 1
ATOM 730 N N . SER A 1 98 ? -0.361 5.245 -10.146 1.00 91.56 98 SER A N 1
ATOM 731 C CA . SER A 1 98 ? -0.161 6.428 -10.989 1.00 91.56 98 SER A CA 1
ATOM 732 C C . SER A 1 98 ? 1.199 7.072 -10.747 1.00 91.56 98 SER A C 1
ATOM 734 O O . SER A 1 98 ? 1.869 7.453 -11.707 1.00 91.56 98 SER A O 1
ATOM 736 N N . PHE A 1 99 ? 1.628 7.147 -9.487 1.00 89.31 99 PHE A N 1
ATOM 737 C CA . PHE A 1 99 ? 2.956 7.625 -9.121 1.00 89.31 99 PHE A CA 1
ATOM 738 C C . PHE A 1 99 ? 4.053 6.699 -9.663 1.00 89.31 99 PHE A C 1
ATOM 740 O O . PHE A 1 99 ? 4.949 7.142 -10.381 1.00 89.31 99 PHE A O 1
ATOM 747 N N . VAL A 1 100 ? 3.956 5.393 -9.403 1.00 88.81 100 VAL A N 1
ATOM 748 C CA . VAL A 1 100 ? 4.991 4.423 -9.791 1.00 88.81 100 VAL A CA 1
ATOM 749 C C . VAL A 1 100 ? 5.116 4.286 -11.311 1.00 88.81 100 VAL A C 1
ATOM 751 O O . VAL A 1 100 ? 6.235 4.166 -11.814 1.00 88.81 100 VAL A O 1
ATOM 754 N N . ARG A 1 101 ? 4.017 4.399 -12.065 1.00 89.88 101 ARG A N 1
ATOM 755 C CA . ARG A 1 101 ? 4.035 4.418 -13.540 1.00 89.88 101 ARG A CA 1
ATOM 756 C C . ARG A 1 101 ? 4.834 5.572 -14.135 1.00 89.88 101 ARG A C 1
ATOM 758 O O . ARG A 1 101 ? 5.389 5.417 -15.216 1.00 89.88 101 ARG A O 1
ATOM 765 N N . GLN A 1 102 ? 4.890 6.716 -13.456 1.00 88.19 102 GLN A N 1
ATOM 766 C CA . GLN A 1 102 ? 5.684 7.862 -13.910 1.00 88.19 102 GLN A CA 1
ATOM 767 C C . GLN 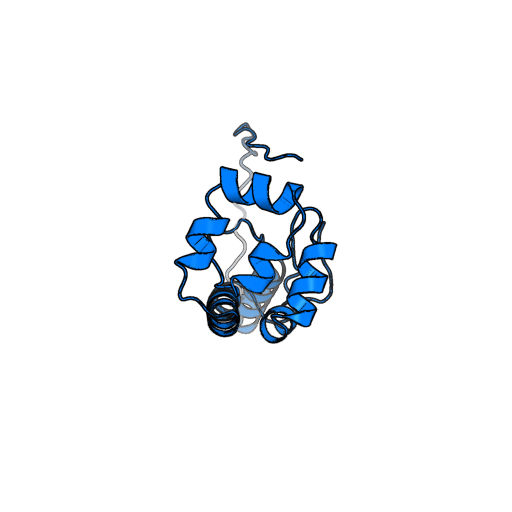A 1 102 ? 7.180 7.660 -13.650 1.00 88.19 102 GLN A C 1
ATOM 769 O O . GLN A 1 102 ? 8.010 8.240 -14.344 1.00 88.19 102 GLN A O 1
ATOM 774 N N . GLN A 1 103 ? 7.526 6.838 -12.658 1.00 85.94 103 GLN A N 1
ATOM 775 C CA . GLN A 1 103 ? 8.905 6.661 -12.203 1.00 85.94 103 GLN A CA 1
ATOM 776 C C . GLN A 1 103 ? 9.578 5.410 -12.766 1.00 85.94 103 GLN A C 1
ATOM 778 O O . GLN A 1 103 ? 10.808 5.374 -12.874 1.00 85.94 103 GLN A O 1
ATOM 783 N N . THR A 1 104 ? 8.787 4.388 -13.103 1.00 87.00 104 THR A N 1
ATOM 784 C CA . THR A 1 104 ? 9.291 3.057 -13.441 1.00 87.00 104 THR A CA 1
ATOM 785 C C . THR A 1 104 ? 8.586 2.427 -14.637 1.00 87.00 104 THR A C 1
ATOM 787 O O . THR A 1 104 ? 7.363 2.544 -14.779 1.00 87.00 104 THR A O 1
ATOM 790 N N . PRO A 1 105 ? 9.336 1.701 -15.480 1.00 89.38 105 PRO A N 1
ATOM 791 C CA . PRO A 1 105 ? 8.752 0.894 -16.533 1.00 89.38 105 PRO A CA 1
ATOM 792 C C . PRO A 1 105 ? 7.986 -0.305 -15.945 1.00 89.38 105 PRO A C 1
ATOM 794 O O . PRO A 1 105 ? 8.423 -0.896 -14.951 1.00 89.38 105 PRO A O 1
ATOM 797 N N . PRO A 1 106 ? 6.859 -0.694 -16.562 1.00 91.31 106 PRO A N 1
ATOM 798 C CA . PRO A 1 106 ? 6.044 -1.799 -16.079 1.00 91.31 106 PRO A CA 1
ATOM 799 C C . PRO A 1 106 ? 6.808 -3.125 -16.138 1.00 91.31 106 PRO A C 1
ATOM 801 O O . PRO A 1 106 ? 7.418 -3.469 -17.148 1.00 91.31 106 PRO A O 1
ATOM 804 N N . GLY A 1 107 ? 6.733 -3.887 -15.052 1.00 89.69 107 GLY A N 1
ATOM 805 C CA . GLY A 1 107 ? 7.204 -5.263 -14.942 1.00 89.69 107 GLY A CA 1
ATOM 806 C C . GLY A 1 107 ? 8.710 -5.428 -14.771 1.00 89.69 107 GLY A C 1
ATOM 807 O O . GLY A 1 107 ? 9.157 -6.566 -14.724 1.00 89.69 107 GLY A O 1
ATOM 808 N N . LEU A 1 108 ? 9.496 -4.349 -14.676 1.00 86.31 108 LEU A N 1
ATOM 809 C CA . LEU A 1 108 ? 10.964 -4.436 -14.588 1.00 86.31 108 LEU A CA 1
ATOM 810 C C . LEU A 1 108 ? 11.507 -4.136 -13.190 1.00 86.31 108 LEU A C 1
ATOM 812 O O . LEU A 1 108 ? 12.479 -4.756 -12.763 1.00 86.31 108 LEU A O 1
ATOM 816 N N . CYS A 1 109 ? 10.860 -3.236 -12.454 1.00 88.38 109 CYS A N 1
ATOM 817 C CA . CYS A 1 109 ? 11.351 -2.792 -11.155 1.00 88.38 109 CYS A CA 1
ATOM 818 C C . CYS A 1 109 ? 10.862 -3.721 -10.027 1.00 88.38 109 CYS A C 1
ATOM 820 O O . CYS A 1 109 ? 9.650 -3.895 -9.877 1.00 88.38 109 CYS A O 1
ATOM 822 N N . PRO A 1 110 ? 11.763 -4.332 -9.232 1.00 88.94 110 PRO A N 1
ATOM 823 C CA . PRO A 1 110 ? 11.378 -5.157 -8.090 1.00 88.94 110 PRO A CA 1
ATOM 824 C C . PRO A 1 110 ? 10.895 -4.299 -6.916 1.00 88.94 110 PRO A C 1
ATOM 826 O O . PRO A 1 110 ? 11.265 -3.129 -6.789 1.00 88.94 110 PRO A O 1
ATOM 829 N N . LEU A 1 111 ? 10.106 -4.911 -6.033 1.00 88.25 111 LEU A N 1
ATOM 830 C CA . LEU A 1 111 ? 9.723 -4.308 -4.756 1.00 88.25 111 LEU A CA 1
ATOM 831 C C . LEU A 1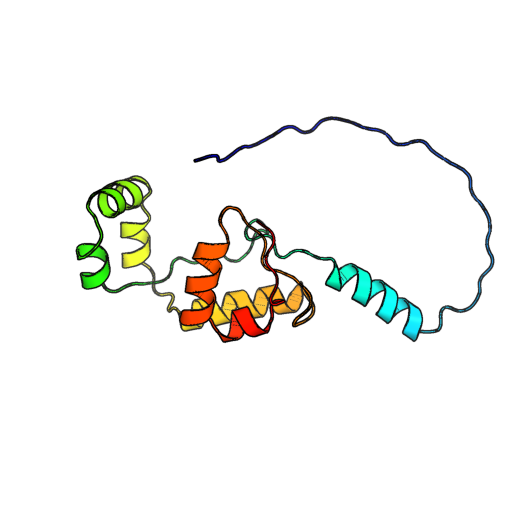 111 ? 10.914 -4.375 -3.784 1.00 88.25 111 LEU A C 1
ATOM 833 O O . LEU A 1 111 ? 11.460 -5.461 -3.580 1.00 88.25 111 LEU A O 1
ATOM 837 N N . ALA A 1 112 ? 11.316 -3.238 -3.210 1.00 87.19 112 ALA A N 1
ATOM 838 C CA . ALA A 1 112 ? 12.446 -3.142 -2.284 1.00 87.19 112 ALA A CA 1
ATOM 839 C C . ALA A 1 112 ? 12.018 -2.580 -0.917 1.00 87.19 112 ALA A C 1
ATOM 841 O O . ALA A 1 112 ? 11.281 -1.594 -0.854 1.00 87.19 112 ALA A O 1
ATOM 842 N N . GLY A 1 113 ? 12.497 -3.183 0.172 1.00 84.06 113 GLY A N 1
ATOM 843 C CA . GLY A 1 113 ? 12.192 -2.765 1.544 1.00 84.06 113 GLY A CA 1
ATOM 844 C C . GLY A 1 113 ? 12.757 -3.743 2.574 1.00 84.06 113 GLY A C 1
ATOM 845 O O . GLY A 1 113 ? 13.342 -4.741 2.193 1.00 84.06 113 GLY A O 1
ATOM 846 N N . ASN A 1 114 ? 12.576 -3.470 3.867 1.00 83.81 114 ASN A N 1
ATOM 847 C CA . ASN A 1 114 ? 13.008 -4.379 4.935 1.00 83.81 114 ASN A CA 1
ATOM 848 C C . ASN A 1 114 ? 11.847 -5.275 5.380 1.00 83.81 114 ASN A C 1
ATOM 850 O O . ASN A 1 114 ? 10.793 -4.781 5.772 1.00 83.81 114 ASN A O 1
ATOM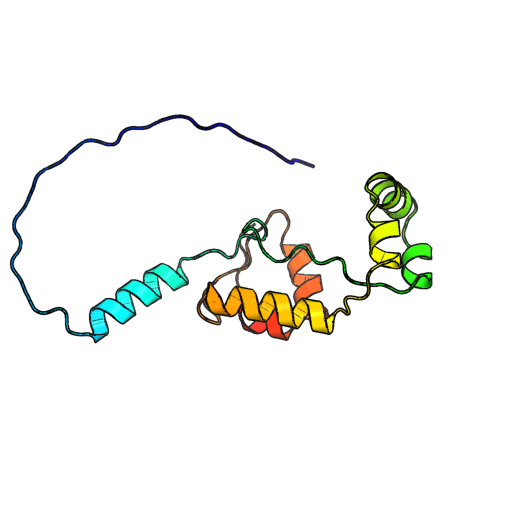 854 N N . SER A 1 115 ? 12.068 -6.585 5.375 1.00 82.00 115 SER A N 1
ATOM 855 C CA . SER A 1 115 ? 11.057 -7.625 5.581 1.00 82.00 115 SER A CA 1
ATOM 856 C C . SER A 1 115 ? 9.883 -7.529 4.595 1.00 82.00 115 SER A C 1
ATOM 858 O O . SER A 1 115 ? 8.738 -7.852 4.922 1.00 82.00 115 SER A O 1
ATOM 860 N N . VAL A 1 116 ? 10.179 -7.158 3.347 1.00 87.94 116 VAL A N 1
ATOM 861 C CA . VAL A 1 116 ? 9.192 -6.801 2.311 1.00 87.94 116 VAL A CA 1
ATOM 862 C C . VAL A 1 116 ? 8.334 -7.983 1.839 1.00 87.94 116 VAL A C 1
ATOM 864 O O . VAL A 1 116 ? 7.301 -7.830 1.192 1.00 87.94 116 VAL A O 1
ATOM 867 N N . HIS A 1 117 ? 8.737 -9.201 2.191 1.00 86.56 117 HIS A N 1
ATOM 868 C CA . HIS A 1 117 ? 7.998 -10.440 1.973 1.00 86.56 117 HIS A CA 1
ATOM 869 C C . HIS A 1 117 ? 6.577 -10.398 2.556 1.00 86.56 117 HIS A C 1
ATOM 871 O O . HIS A 1 117 ? 5.627 -10.888 1.936 1.00 86.56 117 HIS A O 1
ATOM 877 N N . ALA A 1 118 ? 6.439 -9.833 3.761 1.00 86.88 118 ALA A N 1
ATOM 878 C CA . ALA A 1 118 ? 5.155 -9.700 4.439 1.00 86.88 118 ALA A CA 1
ATOM 879 C C . ALA A 1 118 ? 4.271 -8.671 3.721 1.00 86.88 118 ALA A C 1
ATOM 881 O O . ALA A 1 118 ? 3.102 -8.951 3.443 1.00 86.88 118 ALA A O 1
ATOM 882 N N . ASP A 1 119 ? 4.864 -7.541 3.335 1.00 88.19 119 ASP A N 1
ATOM 883 C CA . ASP A 1 119 ? 4.184 -6.462 2.618 1.00 88.19 119 ASP A CA 1
ATOM 884 C C . ASP A 1 119 ? 3.714 -6.925 1.241 1.00 88.19 119 ASP A C 1
ATOM 886 O O . ASP A 1 119 ? 2.554 -6.730 0.878 1.00 88.19 119 ASP A O 1
ATOM 890 N N . LYS A 1 120 ? 4.567 -7.645 0.502 1.00 87.88 120 LYS A N 1
ATOM 891 C CA . LYS A 1 120 ? 4.214 -8.231 -0.794 1.00 87.88 120 LYS A CA 1
ATOM 892 C C . LYS A 1 120 ? 2.963 -9.097 -0.694 1.00 87.88 120 LYS A C 1
ATOM 894 O O . LYS A 1 120 ? 2.069 -8.970 -1.522 1.00 87.88 120 LYS A O 1
ATOM 899 N N . LYS A 1 121 ? 2.861 -9.952 0.328 1.00 90.56 121 LYS A N 1
ATOM 900 C CA . LYS A 1 121 ? 1.690 -10.823 0.507 1.00 90.56 121 LYS A CA 1
ATOM 901 C C . LYS A 1 121 ? 0.402 -10.021 0.717 1.00 90.56 121 LYS A C 1
ATOM 903 O O . LYS A 1 121 ? -0.666 -10.447 0.275 1.00 90.56 121 LYS A O 1
ATOM 908 N N . PHE A 1 122 ? 0.492 -8.876 1.391 1.00 88.94 122 PHE A N 1
ATOM 909 C CA . PHE A 1 122 ? -0.633 -7.961 1.555 1.00 88.94 122 PHE A CA 1
ATOM 910 C C . PHE A 1 122 ? -0.986 -7.271 0.231 1.00 88.94 122 PHE A C 1
ATOM 912 O O . PHE A 1 122 ? -2.150 -7.278 -0.173 1.00 88.94 122 PHE A O 1
ATOM 919 N N . LEU A 1 123 ? 0.015 -6.747 -0.480 1.00 90.56 123 LEU A N 1
ATOM 920 C CA . LEU A 1 123 ? -0.157 -6.069 -1.767 1.00 90.56 123 LEU A CA 1
ATOM 921 C C . LEU A 1 123 ? -0.701 -7.005 -2.854 1.00 90.56 123 LEU A C 1
ATOM 923 O O . LEU A 1 123 ? -1.613 -6.618 -3.573 1.00 90.56 123 LEU A O 1
ATOM 927 N N . ASP A 1 124 ? -0.244 -8.256 -2.926 1.00 90.94 124 ASP A N 1
ATOM 928 C CA . ASP A 1 124 ? -0.756 -9.255 -3.876 1.00 90.94 124 ASP A CA 1
ATOM 929 C C . ASP A 1 124 ? -2.261 -9.512 -3.679 1.00 90.94 124 ASP A C 1
ATOM 931 O O . ASP A 1 124 ? -2.992 -9.753 -4.642 1.00 90.94 124 ASP A O 1
ATOM 935 N N . LYS A 1 125 ? -2.744 -9.447 -2.430 1.00 91.88 125 LYS A N 1
ATOM 936 C CA . LYS A 1 125 ? -4.155 -9.674 -2.090 1.00 91.88 125 LYS A CA 1
ATOM 937 C C . LYS A 1 125 ? -5.016 -8.427 -2.271 1.00 91.88 125 LYS A C 1
ATOM 939 O O . LYS A 1 125 ? -6.157 -8.536 -2.716 1.00 91.88 125 LYS A O 1
ATOM 944 N N . HIS A 1 126 ? -4.506 -7.272 -1.858 1.00 90.94 126 HIS A N 1
ATOM 945 C CA . HIS A 1 126 ? -5.299 -6.054 -1.723 1.00 90.94 126 HIS A CA 1
ATOM 946 C C . HIS A 1 126 ? -5.067 -5.054 -2.860 1.00 90.94 126 HIS A C 1
ATOM 948 O O . HIS A 1 126 ? -6.010 -4.374 -3.245 1.00 90.94 126 HIS A O 1
ATOM 954 N N . MET A 1 127 ? -3.864 -5.000 -3.435 1.00 92.88 127 MET A N 1
ATOM 955 C CA . MET A 1 127 ? -3.481 -4.080 -4.514 1.00 92.88 127 MET A CA 1
ATOM 956 C C . MET A 1 127 ? -2.890 -4.830 -5.730 1.00 92.88 127 MET A C 1
ATOM 958 O O . MET A 1 127 ? -1.721 -4.647 -6.096 1.00 92.88 127 MET A O 1
ATOM 962 N N . PRO A 1 128 ? -3.669 -5.717 -6.377 1.00 93.31 128 PRO A N 1
ATOM 963 C CA . PRO A 1 128 ? -3.159 -6.578 -7.438 1.00 93.31 128 PRO A CA 1
ATOM 964 C C . PRO A 1 128 ? -2.758 -5.817 -8.711 1.00 93.31 128 PRO A C 1
ATOM 966 O O . PRO A 1 128 ? -1.920 -6.305 -9.469 1.00 93.31 128 PRO A O 1
ATOM 969 N N . GLN A 1 129 ? -3.342 -4.650 -9.001 1.00 92.25 129 GLN A N 1
ATOM 970 C CA . GLN A 1 129 ? -2.960 -3.852 -10.174 1.00 92.25 129 GLN A CA 1
ATOM 971 C C . GLN A 1 129 ? -1.624 -3.153 -9.950 1.00 92.25 129 GLN A C 1
ATOM 973 O O . GLN A 1 129 ? -0.824 -3.061 -10.881 1.00 92.25 129 GLN A O 1
ATOM 978 N N . PHE A 1 130 ? -1.366 -2.720 -8.716 1.00 91.50 130 PHE A N 1
ATOM 979 C CA . PHE A 1 130 ? -0.058 -2.219 -8.314 1.00 91.50 130 PHE A CA 1
ATOM 980 C C . PHE A 1 130 ? 1.024 -3.291 -8.487 1.00 91.50 130 PHE A C 1
ATOM 982 O O . PHE A 1 130 ? 2.018 -3.061 -9.174 1.00 91.50 130 PHE A O 1
ATOM 989 N N . MET A 1 131 ? 0.788 -4.502 -7.974 1.00 91.88 131 MET A N 1
ATOM 990 C CA . MET A 1 131 ? 1.760 -5.597 -8.070 1.00 91.88 131 MET A CA 1
ATOM 991 C C . MET A 1 131 ? 2.032 -6.058 -9.505 1.00 91.88 131 MET A C 1
ATOM 993 O O . MET A 1 131 ? 3.162 -6.419 -9.816 1.00 91.88 131 MET A O 1
ATOM 997 N N . LYS A 1 132 ? 1.046 -5.987 -10.410 1.00 93.50 132 LYS A N 1
ATOM 998 C CA . LYS A 1 132 ? 1.254 -6.272 -11.845 1.00 93.50 132 LYS A CA 1
ATOM 999 C C . LYS A 1 132 ? 2.214 -5.302 -12.530 1.00 93.50 132 LYS A C 1
ATOM 1001 O O . LYS A 1 132 ? 2.791 -5.654 -13.556 1.00 93.50 132 LYS A O 1
ATOM 1006 N N . HIS A 1 133 ? 2.343 -4.078 -12.018 1.00 92.25 133 HIS A N 1
ATOM 1007 C CA . HIS A 1 133 ? 3.298 -3.101 -12.542 1.00 92.25 133 HIS A CA 1
ATOM 1008 C C . HIS A 1 133 ? 4.723 -3.378 -12.055 1.00 92.25 133 HIS A C 1
ATOM 1010 O O . HIS A 1 133 ? 5.676 -2.943 -12.692 1.00 92.25 133 HIS A O 1
ATOM 1016 N N . LEU A 1 134 ? 4.890 -4.114 -10.960 1.00 90.88 134 LEU A N 1
ATOM 1017 C CA . LEU A 1 134 ? 6.197 -4.455 -10.411 1.00 90.88 134 LEU A CA 1
ATOM 1018 C C . LEU A 1 134 ? 6.714 -5.789 -10.959 1.00 90.88 134 LEU A C 1
ATOM 1020 O O . LEU A 1 134 ? 5.971 -6.634 -11.459 1.00 90.88 134 LEU A O 1
ATOM 1024 N N . HIS A 1 135 ? 8.023 -5.986 -10.859 1.00 92.56 135 HIS A N 1
ATOM 1025 C CA . HIS A 1 135 ? 8.660 -7.258 -11.169 1.00 92.56 135 HIS A CA 1
ATOM 1026 C C . HIS A 1 135 ? 8.388 -8.284 -10.055 1.00 92.56 135 HIS A C 1
ATOM 1028 O O . HIS A 1 135 ? 8.232 -7.944 -8.884 1.00 92.56 135 HIS A O 1
ATOM 1034 N N . TYR A 1 136 ? 8.376 -9.574 -10.401 1.00 88.56 136 TYR A N 1
ATOM 1035 C CA . TYR A 1 136 ? 8.029 -10.652 -9.462 1.00 88.56 136 TYR A CA 1
ATOM 1036 C C . TYR A 1 136 ? 9.036 -10.832 -8.307 1.00 88.56 136 TYR A C 1
ATOM 1038 O O . TYR A 1 136 ? 8.683 -11.374 -7.250 1.00 88.56 136 TYR A O 1
ATOM 1046 N N . ARG A 1 137 ? 10.293 -10.422 -8.535 1.00 89.06 137 ARG A N 1
ATOM 1047 C CA . ARG A 1 137 ? 11.379 -10.454 -7.542 1.00 89.06 137 ARG A CA 1
ATOM 1048 C C . ARG A 1 137 ? 11.205 -9.345 -6.515 1.00 89.06 137 ARG A C 1
ATOM 1050 O O . ARG A 1 137 ? 10.693 -8.274 -6.818 1.00 89.06 137 ARG A O 1
ATOM 1057 N N . ILE A 1 138 ? 11.717 -9.620 -5.328 1.00 87.81 138 ILE A N 1
ATOM 1058 C CA . ILE A 1 138 ? 11.812 -8.669 -4.230 1.00 87.81 138 ILE A CA 1
ATOM 1059 C C . ILE A 1 138 ? 13.272 -8.504 -3.830 1.00 87.81 138 ILE A C 1
ATOM 1061 O O . ILE A 1 138 ? 14.085 -9.400 -4.080 1.00 87.81 138 ILE A O 1
ATOM 1065 N N . ILE A 1 139 ? 13.584 -7.360 -3.240 1.00 86.00 139 ILE A N 1
ATOM 1066 C CA . ILE A 1 139 ? 14.876 -7.073 -2.629 1.00 86.00 139 ILE A CA 1
ATOM 1067 C C . ILE A 1 139 ? 14.596 -6.770 -1.162 1.00 86.00 139 ILE A C 1
ATOM 1069 O O . ILE A 1 139 ? 13.907 -5.794 -0.866 1.00 86.00 139 ILE A O 1
ATOM 1073 N N . ASP A 1 140 ? 15.092 -7.648 -0.296 1.00 80.62 140 ASP A N 1
ATOM 1074 C CA . ASP A 1 140 ? 14.981 -7.556 1.160 1.00 80.62 140 ASP A CA 1
ATOM 1075 C C . ASP A 1 140 ? 16.326 -7.206 1.798 1.00 80.62 140 ASP A C 1
ATOM 1077 O O . ASP A 1 140 ? 17.340 -7.779 1.328 1.00 80.62 140 ASP A O 1
#

pLDDT: mean 73.14, std 21.74, range [31.47, 93.5]

Foldseek 3Di:
DDDDDDDDDDDDDDDDDDDDDDDDDDDPVVVCVVVQVVQLPDAPDPPDPADPAQAADDPVVLVVDDPVCVVVCVVVCSVVVNPVDPHHLVNVLVRLQVVVVVRHAFQRHAHEDPVCVVVVVVCVVRNVVSVRRYHPDYHD

Radius of gyration: 21.14 Å; chains: 1; bounding box: 56×25×58 Å

Organism: Mus musculus (NCBI:txid10090)

Secondary structure (DSSP, 8-state):
---------------------------HHHHHHHHHHHHHT--EETTSS-----B---HHHHHTS-HHHHHHHHHHTHHHHHHH--B-HHHHHHHHHHHHHHHS-TTTSEEESTTHHHHHHHHHHH-HHHHHHSEEEEE-

InterPro domains:
  IPR012337 Ribonuclease H-like superfamily [SSF53098] (48-140)
  IPR013520 Ribonuclease H-like domain [PF00929] (55-140)
  IPR022894 Oligoribonuclease [NF003765] (49-140)
  IPR022894 Oligoribonuclease [PTHR11046] (43-140)
  IPR022894 Oligoribonuclease [cd06135] (43-140)
  IPR036397 Ribonuclease H superfamily [G3DSA:3.30.420.10] (44-140)